Protein AF-A0A943XHS3-F1 (afdb_monomer_lite)

Structure (mmCIF, N/CA/C/O backbone):
data_AF-A0A943XHS3-F1
#
_entry.id   AF-A0A943XHS3-F1
#
loop_
_atom_site.group_PDB
_atom_site.id
_atom_site.type_symbol
_atom_site.label_atom_id
_atom_site.label_alt_id
_atom_site.label_comp_id
_atom_site.label_asym_id
_atom_site.label_entity_id
_atom_site.label_seq_id
_atom_site.pdbx_PDB_ins_code
_atom_site.Cartn_x
_atom_site.Cartn_y
_atom_site.Cartn_z
_atom_site.occupancy
_atom_site.B_iso_or_equiv
_atom_site.auth_seq_id
_atom_site.auth_comp_id
_atom_site.auth_asym_id
_atom_site.auth_atom_id
_atom_site.pdbx_PDB_model_num
ATOM 1 N N . MET A 1 1 ? -3.019 -8.070 4.316 1.00 93.44 1 MET A N 1
ATOM 2 C CA . MET A 1 1 ? -2.365 -6.787 4.643 1.00 93.44 1 MET A CA 1
ATOM 3 C C . MET A 1 1 ? -3.196 -6.131 5.727 1.00 93.44 1 MET A C 1
ATOM 5 O O . MET A 1 1 ? -4.415 -6.163 5.627 1.00 93.44 1 MET A O 1
ATOM 9 N N . THR A 1 2 ? -2.579 -5.602 6.774 1.00 97.75 2 THR A N 1
ATOM 10 C CA . THR A 1 2 ? -3.292 -4.909 7.856 1.00 97.75 2 THR A CA 1
ATOM 11 C C . THR A 1 2 ? -3.747 -3.515 7.431 1.00 97.75 2 THR A C 1
ATOM 13 O O . THR A 1 2 ? -3.161 -2.915 6.528 1.00 97.75 2 THR A O 1
ATOM 16 N N . ASN A 1 3 ? -4.748 -2.950 8.110 1.00 96.81 3 ASN A N 1
ATOM 17 C CA . ASN A 1 3 ? -5.145 -1.554 7.888 1.00 96.81 3 ASN A CA 1
ATOM 18 C C . ASN A 1 3 ? -3.979 -0.580 8.120 1.00 96.81 3 ASN A C 1
ATOM 20 O O . ASN A 1 3 ? -3.814 0.390 7.378 1.00 96.81 3 ASN A O 1
ATOM 24 N N . ARG A 1 4 ? -3.117 -0.869 9.103 1.00 97.12 4 ARG A N 1
ATOM 25 C CA . ARG A 1 4 ? -1.878 -0.118 9.340 1.00 97.12 4 ARG A CA 1
ATOM 26 C C . ARG A 1 4 ? -0.943 -0.148 8.127 1.00 97.12 4 ARG A C 1
ATOM 28 O O . ARG A 1 4 ? -0.479 0.908 7.699 1.00 97.12 4 ARG A O 1
ATOM 35 N N . GLU A 1 5 ? -0.687 -1.329 7.570 1.00 96.50 5 GLU A N 1
ATOM 36 C CA . GLU A 1 5 ? 0.144 -1.494 6.369 1.00 96.50 5 GLU A CA 1
ATOM 37 C C . GLU A 1 5 ? -0.470 -0.767 5.164 1.00 96.50 5 GLU A C 1
ATOM 39 O O . GLU A 1 5 ? 0.242 -0.053 4.464 1.00 96.50 5 GLU A O 1
ATOM 44 N N . ILE A 1 6 ? -1.792 -0.853 4.960 1.00 96.75 6 ILE A N 1
ATOM 45 C CA . ILE A 1 6 ? -2.501 -0.127 3.888 1.00 96.75 6 ILE A CA 1
ATOM 46 C C . ILE A 1 6 ? -2.206 1.377 3.960 1.00 96.75 6 ILE A C 1
ATOM 48 O O . ILE A 1 6 ? 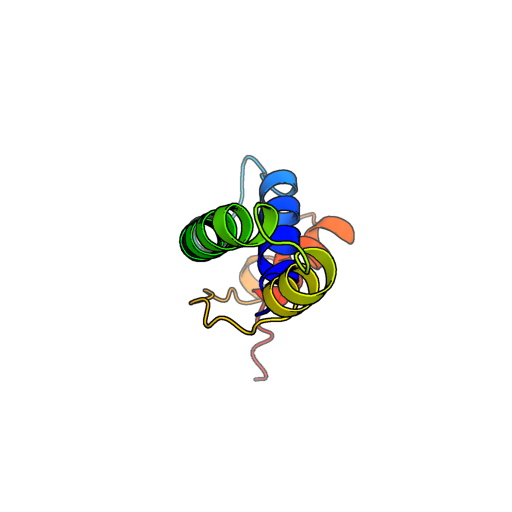-1.824 1.983 2.957 1.00 96.75 6 ILE A O 1
ATOM 52 N N . ILE A 1 7 ? -2.337 1.985 5.144 1.00 95.38 7 ILE A N 1
ATOM 53 C CA . ILE A 1 7 ? -2.075 3.419 5.348 1.00 95.38 7 ILE A CA 1
ATOM 54 C C . ILE A 1 7 ? -0.611 3.752 5.035 1.00 95.38 7 ILE A C 1
ATOM 56 O O . ILE A 1 7 ? -0.329 4.733 4.342 1.00 95.38 7 ILE A O 1
ATOM 60 N N . GLN A 1 8 ? 0.325 2.933 5.521 1.00 95.12 8 GLN A N 1
ATOM 61 C CA . GLN A 1 8 ? 1.756 3.120 5.277 1.00 95.12 8 GLN A CA 1
ATOM 62 C C . GLN A 1 8 ? 2.091 3.042 3.781 1.00 95.12 8 GLN A C 1
ATOM 64 O O . GLN A 1 8 ? 2.775 3.925 3.264 1.00 95.12 8 GLN A O 1
ATOM 69 N N . HIS A 1 9 ? 1.564 2.045 3.070 1.00 95.31 9 HIS A N 1
ATOM 70 C CA . HIS A 1 9 ? 1.807 1.861 1.642 1.00 95.31 9 HIS A CA 1
ATOM 71 C C . HIS A 1 9 ? 1.160 2.952 0.784 1.00 95.31 9 HIS A C 1
ATOM 73 O O . HIS A 1 9 ? 1.790 3.420 -0.161 1.00 95.31 9 HIS A O 1
ATOM 79 N N . ILE A 1 10 ? -0.056 3.412 1.108 1.00 93.69 10 ILE A N 1
ATOM 80 C CA . ILE A 1 10 ? -0.680 4.549 0.407 1.00 93.69 10 ILE A CA 1
ATOM 81 C C . ILE A 1 10 ? 0.204 5.794 0.522 1.00 93.69 10 ILE A C 1
ATOM 83 O O . ILE A 1 10 ? 0.465 6.452 -0.485 1.00 93.69 10 ILE A O 1
ATOM 87 N N . ASN A 1 11 ? 0.679 6.109 1.729 1.00 92.50 11 ASN A N 1
ATOM 88 C CA . ASN A 1 11 ? 1.529 7.277 1.954 1.00 92.50 11 ASN A CA 1
ATOM 89 C C . ASN A 1 11 ? 2.854 7.152 1.191 1.00 92.50 11 ASN A C 1
ATOM 91 O O . ASN A 1 11 ? 3.208 8.060 0.441 1.00 92.50 11 ASN A O 1
ATOM 95 N N . ALA A 1 12 ? 3.523 6.000 1.292 1.00 92.69 12 ALA A N 1
ATOM 96 C CA . ALA A 1 12 ? 4.779 5.745 0.592 1.00 92.69 12 ALA A CA 1
ATOM 97 C C . ALA A 1 12 ? 4.629 5.833 -0.939 1.00 92.69 12 ALA A C 1
ATOM 99 O O . ALA A 1 12 ? 5.454 6.451 -1.608 1.00 92.69 12 ALA A O 1
ATOM 100 N N . LEU A 1 13 ? 3.556 5.276 -1.512 1.00 91.25 13 LEU A N 1
ATOM 101 C CA . LEU A 1 13 ? 3.315 5.340 -2.957 1.00 91.25 13 LEU A CA 1
ATOM 102 C C . LEU A 1 13 ? 2.943 6.745 -3.449 1.00 91.25 13 LEU A C 1
ATOM 104 O O . LEU A 1 13 ? 3.285 7.097 -4.578 1.00 91.25 13 LEU A O 1
ATOM 108 N N . ASN A 1 14 ? 2.251 7.542 -2.631 1.00 86.44 14 ASN A N 1
ATOM 109 C CA . ASN A 1 14 ? 1.953 8.937 -2.962 1.00 86.44 14 ASN A CA 1
ATOM 110 C C . ASN A 1 14 ? 3.218 9.805 -2.949 1.00 86.44 14 ASN A C 1
ATOM 112 O O . ASN A 1 14 ? 3.343 10.706 -3.772 1.00 86.44 14 ASN A O 1
ATOM 116 N N . GLU A 1 15 ? 4.167 9.524 -2.055 1.00 86.75 15 GLU A N 1
ATOM 117 C CA . GLU A 1 15 ? 5.481 10.177 -2.050 1.00 86.75 15 GLU A CA 1
ATOM 118 C C . GLU A 1 15 ? 6.370 9.696 -3.210 1.00 86.75 15 GLU A C 1
ATOM 120 O O . GLU A 1 15 ? 7.155 10.471 -3.754 1.00 86.75 15 GLU A O 1
ATOM 125 N N . PHE A 1 16 ? 6.199 8.443 -3.647 1.00 82.75 16 PHE A N 1
ATOM 126 C CA . PHE A 1 16 ? 6.939 7.832 -4.756 1.00 82.75 16 PHE A CA 1
ATOM 127 C C . PHE A 1 16 ? 6.545 8.357 -6.156 1.00 82.75 16 PHE A C 1
ATOM 129 O O . PHE A 1 16 ? 7.152 7.970 -7.157 1.00 82.75 16 PHE A O 1
ATOM 136 N N . THR A 1 17 ? 5.533 9.225 -6.298 1.00 67.31 17 THR A N 1
ATOM 137 C CA . THR A 1 17 ? 5.059 9.642 -7.630 1.00 67.31 17 THR A CA 1
ATOM 138 C C . THR A 1 17 ? 6.148 10.363 -8.434 1.00 67.31 17 THR A C 1
ATOM 140 O O . THR A 1 17 ? 6.556 11.475 -8.106 1.00 67.31 17 THR A O 1
ATOM 143 N N . ARG A 1 18 ? 6.594 9.721 -9.521 1.00 69.56 18 ARG A N 1
ATOM 144 C CA . ARG A 1 18 ? 7.603 10.200 -10.480 1.00 69.56 18 ARG A CA 1
ATOM 145 C C . ARG A 1 18 ? 6.970 10.446 -11.853 1.00 69.56 18 ARG A C 1
ATOM 147 O O . ARG A 1 18 ? 6.071 9.715 -12.262 1.00 69.56 18 ARG A O 1
ATOM 154 N N . ASP A 1 19 ? 7.502 11.410 -12.606 1.00 66.06 19 ASP A N 1
ATOM 155 C CA . ASP A 1 19 ? 6.925 11.839 -13.894 1.00 66.06 19 ASP A CA 1
ATOM 156 C C . ASP A 1 19 ? 7.058 10.814 -15.037 1.00 66.06 19 ASP A C 1
ATOM 158 O O . ASP A 1 19 ? 6.306 10.872 -16.012 1.00 66.06 19 ASP A O 1
ATOM 162 N N . LYS A 1 20 ? 8.029 9.891 -14.972 1.00 74.75 20 LYS A N 1
ATOM 163 C CA . LYS A 1 20 ? 8.307 8.930 -16.055 1.00 74.75 20 LYS A CA 1
ATOM 164 C C . LYS A 1 20 ? 8.716 7.566 -15.508 1.00 74.75 20 LYS A C 1
ATOM 166 O O . LYS A 1 20 ? 9.893 7.315 -15.272 1.00 74.75 20 LYS A O 1
ATOM 171 N N . LEU A 1 21 ? 7.737 6.683 -15.347 1.00 87.00 21 LEU A N 1
ATOM 172 C CA . LEU A 1 21 ? 7.947 5.259 -15.083 1.00 87.00 21 LEU A CA 1
ATOM 173 C C . LEU A 1 21 ? 7.492 4.438 -16.303 1.00 87.00 21 LEU A C 1
ATOM 175 O O . LEU A 1 21 ? 6.663 4.914 -17.088 1.00 87.00 21 LEU A O 1
ATOM 179 N N . PRO A 1 22 ? 8.006 3.210 -16.488 1.00 89.25 22 PRO A N 1
ATOM 180 C CA . PRO A 1 22 ? 7.489 2.292 -17.492 1.00 89.25 22 PRO A CA 1
ATOM 181 C C . PRO A 1 22 ? 5.989 2.068 -17.299 1.00 89.25 22 PRO A C 1
ATOM 183 O O . PRO A 1 22 ? 5.493 2.006 -16.173 1.00 89.25 22 PRO A O 1
ATOM 186 N N . VAL A 1 23 ? 5.260 1.906 -18.406 1.00 88.81 23 VAL A N 1
ATOM 187 C CA . VAL A 1 23 ? 3.789 1.812 -18.388 1.00 88.81 23 VAL A CA 1
ATOM 188 C C . VAL A 1 23 ? 3.303 0.694 -17.463 1.00 88.81 23 VAL A C 1
ATOM 190 O O . VAL A 1 23 ? 2.327 0.889 -16.741 1.00 88.81 23 VAL A O 1
ATOM 193 N N . ALA A 1 24 ? 3.994 -0.450 -17.444 1.00 88.88 24 ALA A N 1
ATOM 194 C CA . ALA A 1 24 ? 3.668 -1.572 -16.566 1.00 88.88 24 ALA A CA 1
ATOM 195 C C . ALA A 1 24 ? 3.757 -1.189 -15.077 1.00 88.88 24 ALA A C 1
ATOM 197 O O . ALA A 1 24 ? 2.822 -1.450 -14.318 1.00 88.88 24 ALA A O 1
ATOM 198 N N . VAL A 1 25 ? 4.835 -0.501 -14.690 1.00 89.81 25 VAL A N 1
ATOM 199 C CA . VAL A 1 25 ? 5.099 -0.040 -13.319 1.00 89.81 25 VAL A CA 1
ATOM 200 C C . VAL A 1 25 ? 4.065 1.006 -12.899 1.00 89.81 25 VAL A C 1
ATOM 202 O O . VAL A 1 25 ? 3.389 0.834 -11.886 1.00 89.81 25 VAL A O 1
ATOM 205 N N . SER A 1 26 ? 3.858 2.048 -13.716 1.00 91.25 26 SER A N 1
ATOM 206 C CA . SER A 1 26 ? 2.844 3.082 -13.458 1.00 91.25 26 SER A CA 1
ATOM 207 C C . SER A 1 26 ? 1.445 2.492 -13.300 1.00 91.25 26 SER A C 1
ATOM 209 O O . SER A 1 26 ? 0.689 2.884 -12.412 1.00 91.25 26 SER A O 1
ATOM 211 N N . TYR A 1 27 ? 1.088 1.544 -14.166 1.00 92.19 27 TYR A N 1
ATOM 212 C CA . TYR A 1 27 ? -0.217 0.900 -14.142 1.00 92.19 27 TYR A CA 1
ATOM 213 C C . TYR A 1 27 ? -0.423 0.055 -12.884 1.00 92.19 27 TYR A C 1
ATOM 215 O O . TYR A 1 27 ? -1.505 0.104 -12.293 1.00 92.19 27 TYR A O 1
ATOM 223 N N . ALA A 1 28 ? 0.594 -0.701 -12.464 1.00 93.38 28 ALA A N 1
ATOM 224 C CA . ALA A 1 28 ? 0.537 -1.489 -11.241 1.00 93.38 28 ALA A CA 1
ATOM 225 C C . ALA A 1 28 ? 0.390 -0.589 -10.006 1.00 93.38 28 ALA A C 1
ATOM 227 O O . ALA A 1 28 ? -0.544 -0.792 -9.234 1.00 93.38 28 ALA A O 1
ATOM 228 N N . ILE A 1 29 ? 1.205 0.467 -9.886 1.00 92.38 29 ILE A N 1
ATOM 229 C CA . ILE A 1 29 ? 1.119 1.443 -8.785 1.00 92.38 29 ILE A CA 1
ATOM 230 C C . ILE A 1 29 ? -0.276 2.067 -8.725 1.00 92.38 29 ILE A C 1
ATOM 232 O O . ILE A 1 29 ? -0.932 2.015 -7.689 1.00 92.38 29 ILE A O 1
ATOM 236 N N . ALA A 1 30 ? -0.782 2.588 -9.847 1.00 92.88 30 ALA A N 1
ATOM 237 C CA . ALA A 1 30 ? -2.096 3.226 -9.885 1.00 92.88 30 ALA A CA 1
ATOM 238 C C . ALA A 1 30 ? -3.231 2.268 -9.480 1.00 92.88 30 ALA A C 1
ATOM 240 O O . ALA A 1 30 ? -4.196 2.667 -8.824 1.00 92.88 30 ALA A O 1
ATOM 241 N N . LYS A 1 31 ? -3.136 0.991 -9.868 1.00 95.62 31 LYS A N 1
ATOM 242 C CA . LYS A 1 31 ? -4.117 -0.033 -9.490 1.00 95.62 31 LYS A CA 1
ATOM 243 C C . LYS A 1 31 ? -4.011 -0.422 -8.019 1.00 95.62 31 LYS A C 1
ATOM 245 O O . LYS A 1 31 ? -5.056 -0.571 -7.393 1.00 95.62 31 LYS A O 1
ATOM 250 N N . ASN A 1 32 ? -2.798 -0.525 -7.485 1.00 95.50 32 ASN A N 1
ATOM 251 C CA . ASN A 1 32 ? -2.554 -0.843 -6.081 1.00 95.50 32 ASN A CA 1
ATOM 252 C C . ASN A 1 32 ? -3.040 0.287 -5.173 1.00 95.50 32 ASN A C 1
ATOM 254 O O . ASN A 1 32 ? -3.788 0.016 -4.240 1.00 95.50 32 ASN A O 1
ATOM 258 N N . ILE A 1 33 ? -2.725 1.550 -5.497 1.00 94.62 33 ILE A N 1
ATOM 259 C CA . ILE A 1 33 ? -3.261 2.722 -4.783 1.00 94.62 33 ILE A CA 1
ATOM 260 C C . ILE A 1 33 ? -4.786 2.668 -4.765 1.00 94.62 33 ILE A C 1
ATOM 262 O O . ILE A 1 33 ? -5.391 2.821 -3.712 1.00 94.62 33 ILE A O 1
ATOM 266 N N . ARG A 1 34 ? -5.428 2.414 -5.913 1.00 96.00 34 ARG A N 1
ATOM 267 C CA . ARG A 1 34 ? -6.892 2.354 -5.976 1.00 96.00 34 ARG A CA 1
ATOM 268 C C . ARG A 1 34 ? -7.475 1.248 -5.095 1.00 96.00 34 ARG A C 1
ATOM 270 O O . ARG A 1 34 ? -8.427 1.522 -4.377 1.00 96.00 34 ARG A O 1
ATOM 277 N N . ALA A 1 35 ? -6.917 0.039 -5.155 1.00 97.00 35 ALA A N 1
ATOM 278 C CA . ALA A 1 35 ? -7.371 -1.079 -4.330 1.00 97.00 35 ALA A CA 1
ATOM 279 C C . ALA A 1 35 ? -7.230 -0.759 -2.834 1.00 97.00 35 ALA A C 1
ATOM 281 O O . ALA A 1 35 ? -8.185 -0.898 -2.080 1.00 97.00 35 ALA A O 1
ATOM 282 N N . MET A 1 36 ? -6.072 -0.237 -2.429 1.00 96.69 36 MET A N 1
ATOM 283 C CA . MET A 1 36 ? -5.812 0.161 -1.046 1.00 96.69 36 MET A CA 1
ATOM 284 C C . MET A 1 36 ? -6.721 1.302 -0.578 1.00 96.69 36 MET A C 1
ATOM 286 O O . MET A 1 36 ? -7.203 1.272 0.547 1.00 96.69 36 MET A O 1
ATOM 290 N N . VAL A 1 37 ? -6.994 2.294 -1.429 1.00 96.19 37 VAL A N 1
ATOM 291 C CA . VAL A 1 37 ? -7.907 3.403 -1.109 1.00 96.19 37 VAL A CA 1
ATOM 292 C C . VAL A 1 37 ? -9.341 2.916 -0.912 1.00 96.19 37 VAL A C 1
ATOM 294 O O . VAL A 1 37 ? -10.058 3.476 -0.086 1.00 96.19 37 VAL A O 1
ATOM 297 N N . ASP A 1 38 ? -9.783 1.907 -1.662 1.00 96.62 38 ASP A N 1
ATOM 298 C CA . ASP A 1 38 ? -11.123 1.349 -1.492 1.00 96.62 38 ASP A CA 1
ATOM 299 C C . ASP A 1 38 ? -11.258 0.625 -0.139 1.00 96.62 38 ASP A C 1
ATOM 301 O O . ASP A 1 38 ? -12.225 0.888 0.575 1.00 96.62 38 ASP A O 1
ATOM 305 N N . GLU A 1 39 ? -10.252 -0.147 0.283 1.00 97.00 39 GLU A N 1
ATOM 306 C CA . GLU A 1 39 ? -10.217 -0.755 1.627 1.00 97.00 39 GLU A CA 1
ATOM 307 C C . GLU A 1 39 ? -10.045 0.287 2.747 1.00 97.00 39 GLU A C 1
ATOM 309 O O . GLU A 1 39 ? -10.706 0.227 3.784 1.00 97.00 39 GLU A O 1
ATOM 314 N N . TYR A 1 40 ? -9.220 1.315 2.524 1.00 96.19 40 TYR A N 1
ATOM 315 C CA . TYR A 1 40 ? -9.015 2.406 3.480 1.00 96.19 40 TYR A CA 1
ATOM 316 C C . TYR A 1 40 ? -10.312 3.163 3.799 1.00 96.19 40 TYR A C 1
ATOM 318 O O . TYR A 1 40 ? -10.513 3.580 4.937 1.00 96.19 40 TYR A O 1
ATOM 326 N N . LYS A 1 41 ? -11.232 3.316 2.835 1.00 96.94 41 LYS A N 1
ATOM 327 C CA . LYS A 1 41 ? -12.550 3.924 3.101 1.00 96.94 41 LYS A CA 1
ATOM 328 C C . LYS A 1 41 ? -13.357 3.116 4.114 1.00 96.94 41 LYS A C 1
ATOM 330 O O . LYS A 1 41 ? -13.980 3.709 4.987 1.00 96.94 41 LYS A O 1
ATOM 335 N N . ILE A 1 42 ? -13.317 1.787 4.019 1.00 96.38 42 ILE A N 1
ATOM 336 C CA . ILE A 1 42 ? -14.011 0.891 4.953 1.00 96.38 42 ILE A CA 1
ATOM 337 C C . ILE A 1 42 ? -13.416 1.058 6.354 1.00 96.38 42 ILE A C 1
ATOM 339 O O . ILE A 1 42 ? -14.150 1.253 7.322 1.00 96.38 42 ILE A O 1
ATOM 343 N N . TYR A 1 43 ? -12.083 1.072 6.455 1.00 96.38 43 TYR A N 1
ATOM 344 C CA . TYR A 1 43 ? -11.383 1.382 7.703 1.00 96.38 43 TYR A CA 1
ATOM 345 C C . TYR A 1 43 ? -11.801 2.744 8.283 1.00 96.38 43 TYR A C 1
ATOM 347 O O . TYR A 1 43 ? -12.096 2.847 9.474 1.00 96.38 43 TYR A O 1
ATOM 355 N N . GLU A 1 44 ? -11.847 3.796 7.461 1.00 96.31 44 GLU A N 1
ATOM 356 C CA . GLU A 1 44 ? -12.202 5.144 7.909 1.00 96.31 44 GLU A CA 1
ATOM 357 C C . GLU A 1 44 ? -13.634 5.219 8.454 1.00 96.31 44 GLU A C 1
ATOM 359 O O . GLU A 1 44 ? -13.859 5.858 9.487 1.00 96.31 44 GLU A O 1
ATOM 364 N N . GLU A 1 45 ? -14.584 4.548 7.798 1.00 96.12 45 GLU A N 1
ATOM 365 C CA . GLU A 1 45 ? -15.976 4.450 8.246 1.00 96.12 45 GLU A CA 1
ATOM 366 C C . GLU A 1 45 ? -16.090 3.742 9.604 1.00 96.12 45 GLU A C 1
ATOM 368 O O . G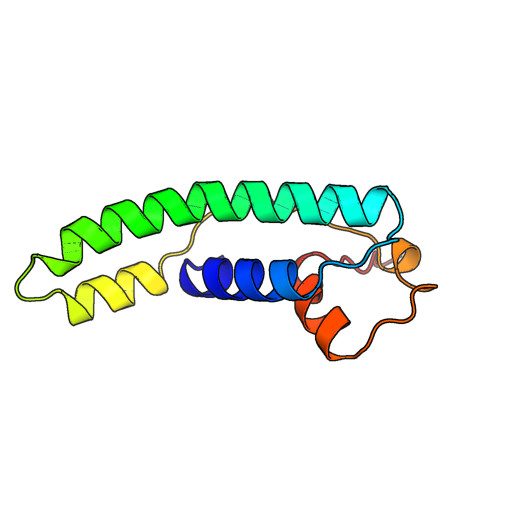LU A 1 45 ? -16.756 4.254 10.509 1.00 96.12 45 GLU A O 1
ATOM 373 N N . GLU A 1 46 ? -15.409 2.606 9.779 1.00 95.31 46 GLU A N 1
ATOM 374 C CA . GLU A 1 46 ? -15.411 1.854 11.040 1.00 95.31 46 GLU A CA 1
ATOM 375 C C . GLU A 1 46 ? -14.723 2.626 12.168 1.00 95.31 46 GLU A C 1
ATOM 377 O O . GLU A 1 46 ? -15.274 2.757 13.263 1.00 95.31 46 GLU A O 1
ATOM 382 N N . ARG A 1 47 ? -13.568 3.242 11.896 1.00 96.25 47 ARG A N 1
ATOM 383 C CA . ARG A 1 47 ? -12.888 4.121 12.855 1.00 96.25 47 ARG A CA 1
ATOM 384 C C . ARG A 1 47 ? -13.804 5.257 13.312 1.00 96.25 47 ARG A C 1
ATOM 386 O O . ARG A 1 47 ? -13.842 5.563 14.501 1.00 96.25 47 ARG A O 1
ATOM 393 N N . GLY A 1 48 ? -14.568 5.861 12.399 1.00 95.56 48 GLY A N 1
ATOM 394 C CA . GLY A 1 48 ? -15.526 6.917 12.733 1.00 95.56 48 GLY A CA 1
ATOM 395 C C . GLY A 1 48 ? -16.611 6.472 13.722 1.00 95.56 48 GLY A C 1
ATOM 396 O O . GLY A 1 48 ? -17.026 7.269 14.564 1.00 95.56 48 GLY A O 1
ATOM 397 N N . ARG A 1 49 ? -17.034 5.201 13.660 1.00 94.38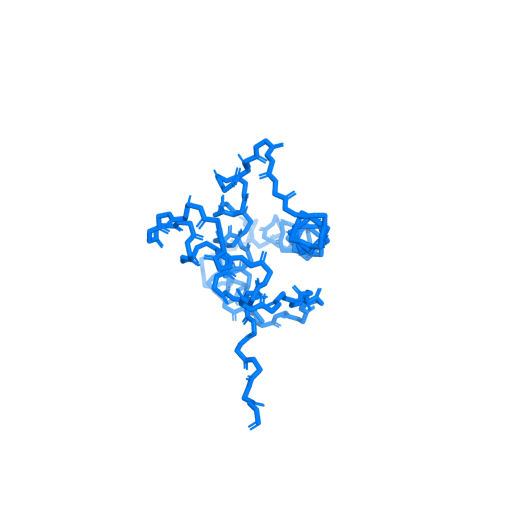 49 ARG A N 1
ATOM 398 C CA . ARG A 1 49 ? -17.984 4.602 14.614 1.00 94.38 49 ARG A CA 1
ATOM 399 C C . ARG A 1 49 ? -17.331 4.369 15.976 1.00 94.38 49 ARG A C 1
ATOM 401 O O . ARG A 1 49 ? -17.882 4.798 16.985 1.00 94.38 49 ARG A O 1
ATOM 408 N N . ILE A 1 50 ? -16.141 3.766 15.986 1.00 94.38 50 ILE A N 1
ATOM 409 C CA . ILE A 1 50 ? -15.424 3.374 17.210 1.00 94.38 50 ILE A CA 1
ATOM 410 C C . ILE A 1 50 ? -15.044 4.585 18.070 1.00 94.38 50 ILE A C 1
ATOM 412 O O . ILE A 1 50 ? -15.139 4.523 19.290 1.00 94.38 50 ILE A O 1
ATOM 416 N N . VAL A 1 51 ? -14.654 5.710 17.462 1.00 93.31 51 VAL A N 1
ATOM 417 C CA . VAL A 1 51 ? -14.222 6.917 18.201 1.00 93.31 51 VAL A CA 1
ATOM 418 C C . VAL A 1 51 ? -15.333 7.512 19.086 1.00 93.31 51 VAL A C 1
ATOM 420 O O . VAL A 1 51 ? -15.046 8.299 19.984 1.00 93.31 51 VAL A O 1
ATOM 423 N N . GLN A 1 52 ? -16.598 7.140 18.871 1.00 91.88 52 GLN A N 1
ATOM 424 C CA . GLN A 1 52 ? -17.723 7.573 19.709 1.00 91.88 52 GLN A CA 1
ATOM 425 C C . GLN A 1 52 ? -17.934 6.693 20.955 1.00 91.88 52 GLN A C 1
ATOM 427 O O . GLN A 1 52 ? -18.811 6.985 21.769 1.00 91.88 52 GLN A O 1
ATOM 432 N N . GLU A 1 53 ? -17.172 5.609 21.103 1.00 92.12 53 GLU A N 1
ATOM 433 C CA . GLU A 1 53 ? -17.352 4.607 22.151 1.00 92.12 53 GLU A CA 1
ATOM 434 C C . GLU A 1 53 ? -16.411 4.816 23.347 1.00 92.12 53 GLU A C 1
ATOM 436 O O . GLU A 1 53 ? -15.356 5.439 23.248 1.00 92.12 53 GLU A O 1
ATOM 441 N N . SER A 1 54 ? -16.793 4.293 24.515 1.00 83.94 54 SER A N 1
ATOM 442 C CA . SER A 1 54 ? -16.035 4.472 25.762 1.00 83.94 54 SER A CA 1
ATOM 443 C C . SER A 1 54 ? -14.717 3.690 25.821 1.00 83.94 54 SER A C 1
ATOM 445 O O . SER A 1 54 ? -13.835 4.052 26.594 1.00 83.94 54 SER A O 1
ATOM 447 N N . ASP A 1 55 ? -14.585 2.623 25.034 1.00 89.62 55 ASP A N 1
ATOM 448 C CA . ASP A 1 55 ? -13.430 1.720 24.925 1.00 89.62 55 ASP A CA 1
ATOM 449 C C . ASP A 1 55 ? -12.704 1.864 23.573 1.00 89.62 55 ASP A C 1
ATOM 451 O O . ASP A 1 55 ? -12.026 0.945 23.108 1.00 89.62 55 ASP A O 1
ATOM 455 N N . ALA A 1 56 ? -12.833 3.038 22.942 1.00 92.62 56 ALA A N 1
ATOM 456 C CA . ALA A 1 56 ? -12.338 3.308 21.597 1.00 92.62 56 ALA A CA 1
ATOM 457 C C . ALA A 1 56 ? -10.865 2.923 21.390 1.00 92.62 56 ALA A C 1
ATOM 459 O O . ALA A 1 56 ? -10.532 2.347 20.362 1.00 92.62 56 ALA A O 1
ATOM 460 N N . GLU A 1 57 ? -9.978 3.201 22.351 1.00 91.38 57 GLU A N 1
ATOM 461 C CA . GLU A 1 57 ? -8.536 2.951 22.203 1.00 91.38 57 GLU A CA 1
ATOM 462 C C . GLU A 1 57 ? -8.212 1.486 21.881 1.00 91.38 57 GLU A C 1
ATOM 464 O O . GLU A 1 57 ? -7.483 1.215 20.928 1.00 91.38 57 GLU A O 1
ATOM 469 N N . SER A 1 58 ? -8.783 0.535 22.626 1.00 93.62 58 SER A N 1
ATOM 470 C CA . SER A 1 58 ? -8.527 -0.894 22.405 1.00 93.62 58 SER A CA 1
ATOM 471 C C . SER A 1 58 ? -9.098 -1.368 21.071 1.00 93.62 58 SER A C 1
ATOM 473 O O . SER A 1 58 ? -8.421 -2.058 20.313 1.00 93.62 58 SER A O 1
ATOM 475 N N . ARG A 1 59 ? -10.317 -0.933 20.740 1.00 94.94 59 ARG A N 1
ATOM 476 C CA . ARG A 1 59 ? -10.985 -1.298 19.486 1.00 94.94 59 ARG A CA 1
ATOM 477 C C . ARG A 1 59 ? -10.302 -0.701 18.252 1.00 94.94 59 ARG A C 1
ATOM 479 O O . ARG A 1 59 ? -10.313 -1.316 17.190 1.00 94.94 59 ARG A O 1
ATOM 486 N N . LEU A 1 60 ? -9.711 0.488 18.373 1.00 95.75 60 LEU A N 1
ATOM 487 C CA . LEU A 1 60 ? -8.933 1.108 17.298 1.00 95.75 60 LEU A CA 1
ATOM 488 C C . LEU A 1 60 ? -7.640 0.343 17.022 1.00 95.75 60 LEU A C 1
ATOM 490 O O . LEU A 1 60 ? -7.276 0.190 15.858 1.00 95.75 60 LEU A O 1
ATOM 494 N N . GLU A 1 61 ? -6.972 -0.155 18.063 1.00 95.44 61 GLU A N 1
ATOM 495 C CA . GLU A 1 61 ? -5.769 -0.972 17.890 1.00 95.44 61 GLU A CA 1
ATOM 496 C C . GLU A 1 61 ? -6.098 -2.290 17.176 1.00 95.44 61 GLU A C 1
ATOM 498 O O . GLU A 1 61 ? -5.450 -2.642 16.192 1.00 95.44 61 GLU A O 1
ATOM 503 N N . GLU A 1 62 ? -7.183 -2.957 17.578 1.00 95.75 62 GLU A N 1
ATOM 504 C CA . GLU A 1 62 ? -7.685 -4.149 16.881 1.00 95.75 62 GLU A CA 1
ATOM 505 C C . GLU A 1 62 ? -8.039 -3.859 15.417 1.00 95.75 62 GLU A C 1
ATOM 507 O O . GLU A 1 62 ? -7.730 -4.654 14.526 1.00 95.75 62 GLU A O 1
ATOM 512 N N . LEU A 1 63 ? -8.663 -2.707 15.147 1.00 96.75 63 LEU A N 1
ATOM 513 C CA . LEU A 1 63 ? -8.995 -2.293 13.789 1.00 96.75 63 LEU A CA 1
ATOM 514 C C . LEU A 1 63 ? -7.731 -2.067 12.947 1.00 96.75 63 LEU A C 1
ATOM 516 O O . LEU A 1 63 ? -7.721 -2.430 11.773 1.00 96.75 63 LEU A O 1
ATOM 520 N N . LEU A 1 64 ? -6.670 -1.487 13.510 1.00 96.19 64 LEU A N 1
ATOM 521 C CA . LEU A 1 64 ? -5.406 -1.272 12.799 1.00 96.19 64 LEU A CA 1
ATOM 522 C C . LEU A 1 64 ? -4.717 -2.588 12.418 1.00 96.19 64 LEU A C 1
ATOM 524 O O . LEU A 1 64 ? -4.169 -2.677 11.316 1.00 96.19 64 LEU A O 1
ATOM 528 N N . ASP A 1 65 ? -4.776 -3.590 13.294 1.00 97.31 65 ASP A N 1
ATOM 529 C CA . ASP A 1 65 ? -4.133 -4.896 13.106 1.00 97.31 65 ASP A CA 1
ATOM 530 C C . ASP A 1 65 ? -4.983 -5.894 12.292 1.00 97.31 65 ASP A C 1
ATOM 532 O O . ASP A 1 65 ? -4.502 -6.967 11.911 1.00 97.31 65 ASP A O 1
ATOM 536 N N . LEU A 1 66 ? -6.236 -5.549 11.977 1.00 96.88 66 LEU A N 1
ATOM 537 C CA . LEU A 1 66 ? -7.131 -6.392 11.188 1.00 96.88 66 LEU A CA 1
ATOM 538 C C . LEU A 1 66 ? -6.546 -6.685 9.800 1.00 96.88 66 LEU A C 1
ATOM 540 O O . LEU A 1 66 ? -6.221 -5.773 9.041 1.00 96.88 66 LEU A O 1
ATOM 544 N N . GLN A 1 67 ? -6.473 -7.971 9.448 1.00 96.44 67 GLN A N 1
ATOM 545 C CA . GLN A 1 67 ? -6.036 -8.432 8.132 1.00 96.44 67 GLN A CA 1
ATOM 546 C C . GLN A 1 67 ? -7.145 -8.271 7.089 1.00 96.44 67 GLN A C 1
ATOM 548 O O . GLN A 1 67 ? -8.230 -8.834 7.226 1.00 96.44 67 GLN A O 1
ATOM 553 N N . VAL A 1 68 ? -6.819 -7.559 6.015 1.00 94.94 68 VAL A N 1
ATOM 554 C CA . VAL A 1 68 ? -7.675 -7.313 4.856 1.00 94.94 68 VAL A CA 1
ATOM 555 C C . VAL A 1 68 ? -7.028 -7.913 3.608 1.00 94.94 68 VAL A C 1
ATOM 557 O O . VAL A 1 68 ? -5.798 -7.900 3.445 1.00 94.94 68 VAL A O 1
ATOM 560 N N . ASP A 1 69 ? -7.864 -8.475 2.738 1.00 94.56 69 ASP A N 1
ATOM 561 C CA . ASP A 1 69 ? -7.444 -8.981 1.435 1.00 94.56 69 ASP A CA 1
ATOM 562 C C . ASP A 1 69 ? -7.452 -7.837 0.421 1.00 94.56 69 ASP A C 1
ATOM 564 O O . ASP A 1 69 ? -8.505 -7.345 0.022 1.00 94.56 69 ASP A O 1
ATOM 568 N N . VAL A 1 70 ? -6.260 -7.395 0.026 1.00 95.38 70 VAL A N 1
ATOM 569 C CA . VAL A 1 70 ? -6.089 -6.324 -0.956 1.00 95.38 70 VAL A CA 1
ATOM 570 C C . VAL A 1 70 ? -5.554 -6.947 -2.242 1.00 95.38 70 VAL A C 1
ATOM 572 O O . VAL A 1 70 ? -4.477 -7.549 -2.216 1.00 95.38 70 VAL A O 1
ATOM 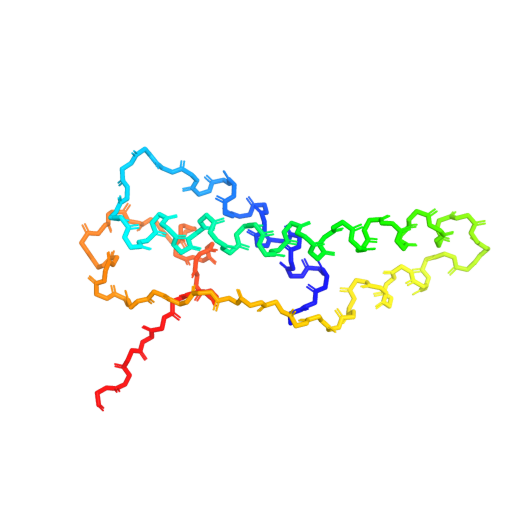575 N N . PRO A 1 71 ? -6.229 -6.783 -3.392 1.00 94.00 71 PRO A N 1
ATOM 576 C CA . PRO A 1 71 ? -5.745 -7.323 -4.655 1.00 94.00 71 PRO A CA 1
ATOM 577 C C . PRO A 1 71 ? -4.535 -6.523 -5.165 1.00 94.00 71 PRO A C 1
ATOM 579 O O . PRO A 1 71 ? -4.678 -5.559 -5.924 1.00 94.00 71 PRO A O 1
ATOM 582 N N . ILE A 1 72 ? -3.333 -6.942 -4.763 1.00 95.31 72 ILE A N 1
ATOM 583 C CA . ILE A 1 72 ? -2.067 -6.335 -5.185 1.00 95.31 72 ILE A CA 1
ATOM 584 C C . ILE A 1 72 ? -1.652 -6.850 -6.561 1.00 95.31 72 ILE A C 1
ATOM 586 O O . ILE A 1 72 ? -1.675 -8.044 -6.865 1.00 95.31 72 ILE A O 1
ATOM 590 N N . ARG A 1 73 ? -1.246 -5.915 -7.416 1.00 94.88 73 ARG A N 1
ATOM 591 C CA . ARG A 1 73 ? -0.612 -6.192 -8.698 1.00 94.88 73 ARG A CA 1
ATOM 592 C C . ARG A 1 73 ? 0.886 -6.150 -8.544 1.00 94.88 73 ARG A C 1
ATOM 594 O O . ARG A 1 73 ? 1.442 -5.122 -8.158 1.00 94.88 73 ARG A O 1
ATOM 601 N N . TYR A 1 74 ? 1.499 -7.254 -8.928 1.00 93.75 74 TYR A N 1
ATOM 602 C CA . TYR A 1 74 ? 2.933 -7.420 -8.859 1.00 93.75 74 TYR A CA 1
ATOM 603 C C . TYR A 1 74 ? 3.632 -6.966 -10.135 1.00 93.75 74 TYR A C 1
ATOM 605 O O . TYR A 1 74 ? 3.080 -7.055 -11.237 1.00 93.75 74 TYR A O 1
ATOM 613 N N . VAL A 1 75 ? 4.863 -6.501 -9.962 1.00 91.94 75 VAL A N 1
ATOM 614 C CA . VAL A 1 75 ? 5.776 -6.084 -11.022 1.00 91.94 75 VAL A CA 1
ATOM 615 C C . VAL A 1 75 ? 7.048 -6.914 -10.920 1.00 91.94 75 VAL A C 1
ATOM 617 O O . VAL A 1 75 ? 7.546 -7.179 -9.830 1.00 91.94 75 VAL A O 1
ATOM 620 N N . ASP A 1 76 ? 7.562 -7.350 -12.065 1.00 91.00 76 ASP A N 1
ATOM 621 C CA . ASP A 1 76 ? 8.832 -8.067 -12.134 1.00 91.00 76 ASP A CA 1
ATOM 622 C C . ASP A 1 76 ? 9.999 -7.100 -11.898 1.00 91.00 76 ASP A C 1
ATOM 624 O O . ASP A 1 76 ? 9.993 -5.990 -12.436 1.00 91.00 76 ASP A O 1
ATOM 628 N N . TYR A 1 77 ? 11.016 -7.514 -11.141 1.00 86.88 77 TYR A N 1
ATOM 629 C CA . TYR A 1 77 ? 12.186 -6.671 -10.879 1.00 86.88 77 TYR A CA 1
ATOM 630 C C . TYR A 1 77 ? 12.871 -6.192 -12.173 1.00 86.88 77 TYR A C 1
ATOM 632 O O . TYR A 1 77 ? 13.440 -5.102 -12.205 1.00 86.88 77 TYR A O 1
ATOM 640 N N . THR A 1 78 ? 12.787 -6.960 -13.267 1.00 88.50 78 THR A N 1
ATOM 641 C CA . THR A 1 78 ? 13.383 -6.569 -14.553 1.00 88.50 78 THR A CA 1
ATOM 642 C C . THR A 1 78 ? 12.754 -5.308 -15.144 1.00 88.50 78 THR A C 1
ATOM 644 O O . THR A 1 78 ? 13.414 -4.595 -15.886 1.00 88.50 78 THR A O 1
ATOM 647 N N . GLU A 1 79 ? 11.492 -5.016 -14.814 1.00 86.75 79 GLU A N 1
ATOM 648 C CA . GLU A 1 79 ? 10.768 -3.825 -15.289 1.00 86.75 79 GLU A CA 1
ATOM 649 C C . GLU A 1 79 ? 11.233 -2.536 -14.593 1.00 86.75 79 GLU A C 1
ATOM 651 O O . GLU A 1 79 ? 10.922 -1.437 -15.050 1.00 86.75 79 GLU A O 1
ATOM 656 N N . ILE A 1 80 ? 11.959 -2.657 -13.478 1.00 86.69 80 ILE A N 1
ATOM 657 C CA . ILE A 1 80 ? 12.452 -1.527 -12.680 1.00 86.69 80 ILE A CA 1
ATOM 658 C C . ILE A 1 80 ? 13.981 -1.484 -12.568 1.00 86.69 80 ILE A C 1
ATOM 660 O O . ILE A 1 80 ? 14.514 -0.522 -12.025 1.00 86.69 80 ILE A O 1
ATOM 664 N N . ALA A 1 81 ? 14.686 -2.488 -13.094 1.00 85.44 81 ALA A N 1
ATOM 665 C CA . ALA A 1 81 ? 16.136 -2.636 -12.953 1.00 85.44 81 ALA A CA 1
ATOM 666 C C . ALA A 1 81 ? 16.937 -1.474 -13.566 1.00 85.44 81 ALA A C 1
ATOM 668 O O . ALA A 1 81 ? 17.987 -1.111 -13.044 1.00 85.44 81 ALA A O 1
ATOM 669 N N . ASP A 1 82 ? 16.428 -0.878 -14.646 1.00 85.81 82 ASP A N 1
ATOM 670 C CA . ASP A 1 82 ? 17.073 0.242 -15.344 1.00 85.81 82 ASP A CA 1
ATOM 671 C C . ASP A 1 82 ? 16.653 1.620 -14.792 1.00 85.81 82 ASP A C 1
ATOM 673 O O . ASP A 1 82 ? 17.025 2.659 -15.343 1.00 85.81 82 ASP A O 1
ATOM 677 N N . LEU A 1 83 ? 15.844 1.656 -13.727 1.00 85.62 83 LEU A N 1
ATOM 678 C CA . LEU A 1 83 ? 15.391 2.896 -13.105 1.00 85.62 83 LEU A CA 1
ATOM 679 C C . LEU A 1 83 ? 16.372 3.349 -12.023 1.00 85.62 83 LEU A C 1
ATOM 681 O O . LEU A 1 83 ? 16.811 2.566 -11.186 1.00 85.62 83 LEU A O 1
ATOM 685 N N . ASP A 1 84 ? 16.651 4.651 -11.991 1.00 86.94 84 ASP A N 1
ATOM 686 C CA . ASP A 1 84 ? 17.447 5.273 -10.932 1.00 86.94 84 ASP A CA 1
ATOM 687 C C . ASP A 1 84 ? 16.604 5.420 -9.651 1.00 86.94 84 ASP A C 1
ATOM 689 O O . ASP A 1 84 ? 15.934 6.435 -9.428 1.00 86.94 84 ASP A O 1
ATOM 693 N N . LEU A 1 85 ? 16.527 4.345 -8.862 1.00 87.06 85 LEU A N 1
ATOM 694 C CA . LEU A 1 85 ? 15.755 4.256 -7.620 1.00 87.06 85 LEU A CA 1
ATOM 695 C C . LEU A 1 85 ? 16.678 4.378 -6.404 1.00 87.06 85 LEU A C 1
ATOM 697 O O . LEU A 1 85 ? 17.692 3.689 -6.297 1.00 87.06 85 LEU A O 1
ATOM 701 N N . SER A 1 86 ? 16.301 5.228 -5.450 1.00 89.56 86 SER A N 1
ATOM 702 C CA . SER A 1 86 ? 16.930 5.259 -4.132 1.00 89.56 86 SER A CA 1
ATOM 703 C C . SER A 1 86 ? 16.478 4.069 -3.280 1.00 89.56 86 SER A C 1
ATOM 705 O O . SER A 1 86 ? 15.503 3.384 -3.584 1.00 89.56 86 SER A O 1
ATOM 707 N N . VAL A 1 87 ? 17.141 3.846 -2.145 1.00 89.50 87 VAL A N 1
ATOM 708 C CA . VAL A 1 87 ? 16.705 2.824 -1.177 1.00 89.50 87 VAL A CA 1
ATOM 709 C C . VAL A 1 87 ? 15.283 3.100 -0.674 1.00 89.50 87 VAL A C 1
ATOM 711 O O . VAL A 1 87 ? 14.503 2.167 -0.520 1.00 89.50 87 VAL A O 1
ATOM 714 N N . GLY A 1 88 ? 14.927 4.371 -0.455 1.00 89.62 88 GLY A N 1
ATOM 715 C CA . GLY A 1 88 ? 13.578 4.750 -0.024 1.00 89.62 88 GLY A CA 1
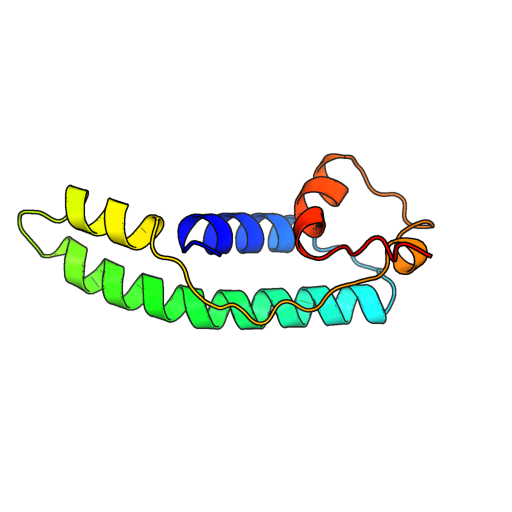ATOM 716 C C . GLY A 1 88 ? 12.521 4.432 -1.079 1.00 89.62 88 GLY A C 1
ATOM 717 O O . GLY A 1 88 ? 11.460 3.915 -0.744 1.00 89.62 88 GLY A O 1
ATOM 718 N N . ASP A 1 89 ? 12.851 4.659 -2.352 1.00 89.06 89 ASP A N 1
ATOM 719 C CA . ASP A 1 89 ? 11.991 4.283 -3.473 1.00 89.06 89 ASP A CA 1
ATOM 720 C C . ASP A 1 89 ? 11.736 2.773 -3.490 1.00 89.06 89 ASP A C 1
ATOM 722 O O . ASP A 1 89 ? 10.589 2.352 -3.582 1.00 89.06 89 ASP A O 1
ATOM 726 N N . ILE A 1 90 ? 12.792 1.962 -3.355 1.00 89.44 90 ILE A N 1
ATOM 727 C CA . ILE A 1 90 ? 12.690 0.496 -3.345 1.00 89.44 90 ILE A CA 1
ATOM 728 C C . ILE A 1 90 ? 11.815 0.030 -2.1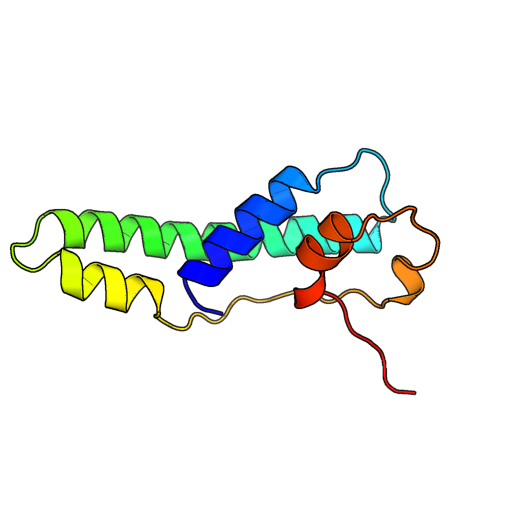79 1.00 89.44 90 ILE A C 1
ATOM 730 O O . ILE A 1 90 ? 10.896 -0.752 -2.394 1.00 89.44 90 ILE A O 1
ATOM 734 N N . LEU A 1 91 ? 12.038 0.553 -0.970 1.00 90.56 91 LEU A N 1
ATOM 735 C CA . LEU A 1 91 ? 11.227 0.216 0.205 1.00 90.56 91 LEU A CA 1
ATOM 736 C C . LEU A 1 91 ? 9.741 0.560 0.018 1.00 90.56 91 LEU A C 1
ATOM 738 O O . LEU A 1 91 ? 8.882 -0.171 0.505 1.00 90.56 91 LEU A O 1
ATOM 742 N N . ALA A 1 92 ? 9.424 1.642 -0.700 1.00 91.62 92 ALA A N 1
ATOM 743 C CA . ALA A 1 92 ? 8.041 2.038 -0.962 1.00 91.62 92 ALA A CA 1
ATOM 744 C C . ALA A 1 92 ? 7.296 1.044 -1.870 1.00 91.62 92 ALA A C 1
ATOM 746 O O . ALA A 1 92 ? 6.086 0.867 -1.717 1.00 91.62 92 ALA A O 1
ATOM 747 N N . ILE A 1 93 ? 8.001 0.397 -2.803 1.00 91.31 93 ILE A N 1
ATOM 748 C CA . ILE A 1 93 ? 7.415 -0.517 -3.797 1.00 91.31 93 ILE A CA 1
ATOM 749 C C . ILE A 1 93 ? 7.735 -2.001 -3.545 1.00 91.31 93 ILE A C 1
ATOM 751 O O . ILE A 1 93 ? 7.224 -2.851 -4.269 1.00 91.31 93 ILE A O 1
ATOM 755 N N . ASP A 1 94 ? 8.531 -2.331 -2.526 1.00 92.25 94 ASP A N 1
ATOM 756 C CA . ASP A 1 94 ? 8.992 -3.695 -2.215 1.00 92.25 94 ASP A CA 1
ATOM 757 C C . ASP A 1 94 ? 7.839 -4.708 -2.137 1.00 92.25 94 ASP A C 1
ATOM 759 O O . ASP A 1 94 ? 7.860 -5.749 -2.790 1.00 92.25 94 ASP A O 1
ATOM 763 N N . PHE A 1 95 ? 6.750 -4.338 -1.458 1.00 93.25 95 PHE A N 1
ATOM 764 C CA . PHE A 1 95 ? 5.572 -5.194 -1.275 1.00 93.25 95 PHE A CA 1
ATOM 765 C C . PHE A 1 95 ? 4.864 -5.602 -2.585 1.00 93.25 95 PHE A C 1
ATOM 767 O O . PHE A 1 95 ? 4.046 -6.525 -2.585 1.00 93.25 95 PHE A O 1
ATOM 774 N N . MET A 1 96 ? 5.134 -4.902 -3.694 1.00 93.50 96 MET A N 1
ATOM 775 C CA . MET A 1 96 ? 4.571 -5.183 -5.016 1.00 93.50 96 MET A CA 1
ATOM 776 C C . MET A 1 96 ? 5.606 -5.696 -6.025 1.00 93.50 96 MET A C 1
ATOM 778 O O . MET A 1 96 ? 5.247 -5.953 -7.176 1.00 93.50 96 MET A O 1
ATOM 782 N N . ILE A 1 97 ? 6.867 -5.880 -5.634 1.00 92.06 97 ILE A N 1
ATOM 783 C CA . ILE A 1 97 ? 7.888 -6.471 -6.502 1.00 92.06 97 ILE A CA 1
ATOM 784 C C . ILE A 1 97 ? 7.876 -7.994 -6.343 1.00 92.06 97 ILE A C 1
ATOM 786 O O . ILE A 1 97 ? 7.759 -8.534 -5.248 1.00 92.06 97 ILE A O 1
ATOM 790 N N . CYS A 1 98 ? 7.993 -8.706 -7.460 1.00 87.44 98 CYS A N 1
ATOM 791 C CA . CYS A 1 98 ? 8.235 -10.142 -7.482 1.00 87.44 98 CYS A CA 1
ATOM 792 C C . CYS A 1 98 ? 9.605 -10.430 -8.091 1.00 87.44 98 CYS A C 1
ATOM 794 O O . CYS A 1 98 ? 9.864 -10.108 -9.254 1.00 87.44 98 CYS A O 1
ATOM 796 N N . GLU A 1 99 ? 10.448 -11.132 -7.341 1.00 75.75 99 GLU A N 1
ATOM 797 C CA . GLU A 1 99 ? 11.575 -11.854 -7.913 1.00 75.75 99 GLU A CA 1
ATOM 798 C C . GLU A 1 99 ? 11.019 -13.136 -8.533 1.00 75.75 99 GLU A C 1
ATOM 800 O O . GLU A 1 99 ? 10.643 -14.071 -7.823 1.00 75.75 99 GLU A O 1
ATOM 805 N N . LYS A 1 100 ? 10.911 -13.211 -9.864 1.00 56.53 100 LYS A N 1
ATOM 806 C CA . LYS A 1 100 ? 10.701 -14.525 -10.476 1.00 56.53 100 LYS A CA 1
ATOM 807 C C . LYS A 1 100 ? 11.931 -15.375 -10.175 1.00 56.53 100 LYS A C 1
ATOM 809 O O . LYS A 1 100 ? 12.972 -15.206 -10.807 1.00 56.53 100 LYS A O 1
ATOM 814 N N . ALA A 1 101 ? 11.796 -16.309 -9.238 1.00 42.41 101 ALA A N 1
ATOM 815 C CA . ALA A 1 101 ? 12.674 -17.462 -9.186 1.00 42.41 101 ALA A CA 1
ATOM 816 C C . ALA A 1 101 ? 12.562 -18.168 -10.546 1.00 42.41 101 ALA A C 1
ATOM 818 O O . ALA A 1 101 ? 11.477 -18.602 -10.941 1.00 42.41 101 ALA A O 1
ATOM 819 N N . LYS A 1 102 ? 13.666 -18.166 -11.295 1.00 36.16 102 LYS A N 1
ATOM 820 C CA . LYS A 1 102 ? 13.824 -18.971 -12.508 1.00 36.16 102 LYS A CA 1
ATOM 821 C C . LYS A 1 102 ? 13.631 -20.452 -12.209 1.00 36.16 102 LYS A C 1
ATOM 823 O O . LYS A 1 102 ? 14.114 -20.893 -11.143 1.00 36.16 102 LYS A O 1
#

Radius of gyration: 15.99 Å; chains: 1; bounding box: 35×31×44 Å

Secondary structure (DSSP, 8-state):
-BHHHHHHHHHHHHHT--S---HHHHHHHHHHHHHHHHHHHHHHHHHHHHTTSTTHHHHHHHHHH-B----PPPEEGGGTTTS---HHHHHHHGGGEE----

Sequence (102 aa):
MTNREIIQHINALNEFTRDKLPVAVSYAIAKNIRAMVDEYKIYEEERGRIVQESDAESRLEELLDLQVDVPIRYVDYTEIADLDLSVGDILAIDFMICEKAK

pLDDT: mean 90.22, std 9.99, range [36.16, 97.75]

Foldseek 3Di:
DFLLVLVVLLVLLVVLDDPDAPPLVVVQSVQQNVQSVVVNVVLVVVLVVLVVDPPSVVVNVVNRGDDDDGPHAADEVVSCVPPPDDPSSCVSCVVRYDDPPD